Protein AF-A0A535R4U7-F1 (afdb_monomer)

Sequence (49 aa):
SGEYAMVKAAAAAGHLDERQAALESLTAIKRAGADIVVTYWTKEIAAWL

Radius of gyration: 10.89 Å; Cα contacts (8 Å, |Δi|>4): 20; chains: 1; bounding box: 18×22×27 Å

Mean predicted aligned error: 2.09 Å

pLDDT: mean 96.86, std 3.73, range [77.31, 98.69]

Secondary structure (DSSP, 8-state):
-HHHHHHHHHHHTTSS-HHHHHHHHHHHHHHTT-S----TTHHHHHHH-

Solvent-accessible surface area (backbone atoms only — not comparable to full-atom values): 3075 Å² total; per-residue (Å²): 112,66,73,62,50,51,48,53,50,38,28,74,70,66,75,47,60,51,68,62,53,52,52,51,52,51,49,50,46,44,72,76,66,50,90,75,82,92,64,90,57,57,67,60,50,68,73,72,109

Structure (mmCIF, N/CA/C/O backbone):
data_AF-A0A535R4U7-F1
#
_entry.id   AF-A0A535R4U7-F1
#
loop_
_atom_site.group_PDB
_atom_site.id
_atom_site.type_symbol
_atom_site.label_atom_id
_atom_site.label_alt_id
_atom_site.label_comp_id
_atom_site.label_asym_id
_atom_site.label_entity_id
_atom_site.label_seq_id
_atom_site.pdbx_PDB_ins_code
_atom_site.Cartn_x
_atom_site.Cartn_y
_atom_site.Cartn_z
_atom_site.occupancy
_atom_site.B_iso_or_equiv
_atom_site.auth_seq_id
_atom_site.auth_comp_id
_atom_site.auth_asym_id
_atom_site.auth_atom_id
_atom_site.pdbx_PDB_model_num
ATOM 1 N N . SER A 1 1 ? 9.373 0.631 4.954 1.00 81.75 1 SER A N 1
ATOM 2 C CA . SER A 1 1 ? 8.613 0.767 6.219 1.00 81.75 1 SER A CA 1
ATOM 3 C C . SER A 1 1 ? 7.809 2.064 6.267 1.00 81.75 1 SER A C 1
ATOM 5 O O . SER A 1 1 ? 6.658 2.009 6.675 1.00 81.75 1 SER A O 1
ATOM 7 N N . GLY A 1 2 ? 8.370 3.202 5.830 1.00 96.50 2 GLY A N 1
ATOM 8 C CA . GLY A 1 2 ? 7.703 4.513 5.866 1.00 96.50 2 GLY A CA 1
ATOM 9 C C . GLY A 1 2 ? 6.389 4.608 5.084 1.00 96.50 2 GLY A C 1
ATOM 10 O O . GLY A 1 2 ? 5.399 5.039 5.656 1.00 96.50 2 GLY A O 1
ATOM 11 N N . GLU A 1 3 ? 6.341 4.154 3.826 1.00 96.38 3 GLU A N 1
ATOM 12 C CA . GLU A 1 3 ? 5.119 4.229 2.995 1.00 96.38 3 GLU A CA 1
ATOM 13 C C . GLU A 1 3 ? 3.941 3.469 3.623 1.00 96.38 3 GLU A C 1
ATOM 15 O O . GLU A 1 3 ? 2.847 4.009 3.775 1.00 96.38 3 GLU A O 1
ATOM 20 N N . TYR A 1 4 ? 4.197 2.242 4.083 1.00 97.12 4 TYR A N 1
ATOM 21 C CA . TYR A 1 4 ? 3.223 1.438 4.822 1.00 97.12 4 TYR A CA 1
ATOM 22 C C . TYR A 1 4 ? 2.757 2.128 6.108 1.00 97.12 4 TYR A C 1
ATOM 24 O O . TYR A 1 4 ? 1.558 2.258 6.351 1.00 97.12 4 TYR A O 1
ATOM 32 N N . ALA A 1 5 ? 3.704 2.601 6.926 1.00 98.12 5 ALA A N 1
ATOM 33 C CA . ALA A 1 5 ? 3.395 3.259 8.191 1.00 98.12 5 ALA A CA 1
ATOM 34 C C . ALA A 1 5 ? 2.594 4.554 7.992 1.00 98.12 5 ALA A C 1
ATOM 36 O O . ALA A 1 5 ? 1.696 4.837 8.778 1.00 98.12 5 ALA A O 1
ATOM 37 N N . MET A 1 6 ? 2.877 5.311 6.931 1.00 98.38 6 MET A N 1
ATOM 38 C CA . MET A 1 6 ? 2.168 6.542 6.589 1.00 98.38 6 MET A CA 1
ATOM 39 C C . MET A 1 6 ? 0.694 6.272 6.280 1.00 98.38 6 MET A C 1
ATOM 41 O O . MET A 1 6 ? -0.178 6.919 6.855 1.00 98.38 6 MET A O 1
ATOM 45 N N . VAL A 1 7 ? 0.406 5.286 5.426 1.00 98.06 7 VAL A N 1
ATOM 46 C CA . VAL A 1 7 ? -0.977 4.918 5.091 1.00 98.06 7 VAL A CA 1
ATOM 47 C C . VAL A 1 7 ? -1.696 4.340 6.312 1.00 98.06 7 VAL A C 1
ATOM 49 O O . VAL A 1 7 ? -2.824 4.741 6.588 1.00 98.06 7 VAL A O 1
ATOM 52 N N . LYS A 1 8 ? -1.038 3.479 7.103 1.00 97.94 8 LYS A N 1
ATOM 53 C CA . LYS A 1 8 ? -1.593 2.970 8.371 1.00 97.94 8 LYS A CA 1
ATOM 54 C C . LYS A 1 8 ? -1.937 4.095 9.347 1.00 97.94 8 LY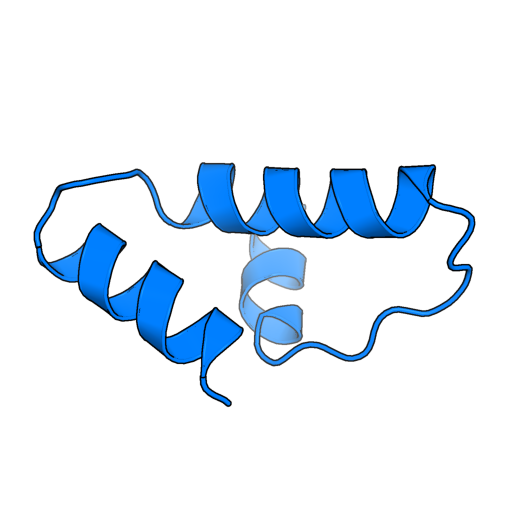S A C 1
ATOM 56 O O . LYS A 1 8 ? -3.009 4.074 9.943 1.00 97.94 8 LYS A O 1
ATOM 61 N N . ALA A 1 9 ? -1.048 5.073 9.511 1.00 98.56 9 ALA A N 1
ATOM 62 C CA . ALA A 1 9 ? -1.268 6.205 10.404 1.00 98.56 9 ALA A CA 1
ATOM 63 C C . ALA A 1 9 ? -2.417 7.098 9.914 1.00 98.56 9 ALA A C 1
ATOM 65 O O . ALA A 1 9 ? -3.278 7.472 10.705 1.00 98.56 9 ALA A O 1
ATOM 66 N N . ALA A 1 10 ? -2.469 7.391 8.612 1.00 98.56 10 ALA A N 1
ATOM 67 C CA . ALA A 1 10 ? -3.548 8.173 8.016 1.00 98.56 10 ALA A CA 1
ATOM 68 C C . ALA A 1 10 ? -4.910 7.468 8.140 1.00 98.56 10 ALA A C 1
ATOM 70 O O . ALA A 1 10 ? -5.903 8.112 8.475 1.00 98.56 10 ALA A O 1
ATOM 71 N N . ALA A 1 11 ? -4.950 6.147 7.943 1.00 98.38 11 ALA A N 1
ATOM 72 C CA . ALA A 1 11 ? -6.151 5.345 8.155 1.00 98.38 11 ALA A CA 1
ATOM 73 C C . ALA A 1 11 ? -6.586 5.333 9.628 1.00 98.38 11 ALA A C 1
ATOM 75 O O . ALA A 1 11 ? -7.756 5.552 9.929 1.00 98.38 11 ALA A O 1
ATOM 76 N N . ALA A 1 12 ? -5.644 5.148 10.560 1.00 98.44 12 ALA A N 1
ATOM 77 C CA . ALA A 1 12 ? -5.925 5.182 11.996 1.00 98.44 12 ALA A CA 1
ATOM 78 C C . ALA A 1 12 ? -6.434 6.556 12.470 1.00 98.44 12 ALA A C 1
ATOM 80 O O . ALA A 1 12 ? -7.2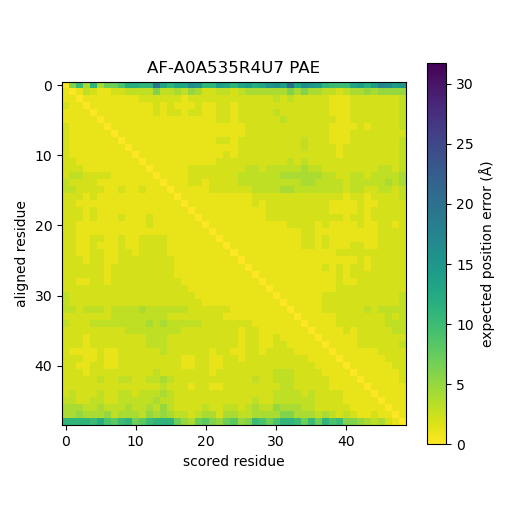44 6.627 13.390 1.00 98.44 12 ALA A O 1
ATOM 81 N N . ALA A 1 13 ? -5.996 7.640 11.824 1.00 98.56 13 ALA A N 1
ATOM 82 C CA . ALA A 1 13 ? -6.495 8.995 12.052 1.00 98.56 13 ALA A CA 1
ATOM 83 C C . ALA A 1 13 ? -7.826 9.297 11.328 1.00 98.56 13 ALA A C 1
ATOM 85 O O . ALA A 1 13 ? -8.350 10.404 11.443 1.00 98.56 13 ALA A O 1
ATOM 86 N N . GLY A 1 14 ? -8.378 8.339 10.572 1.00 98.31 14 GLY A N 1
ATOM 87 C CA . GLY A 1 14 ? -9.631 8.494 9.829 1.00 98.31 14 GLY A CA 1
ATOM 88 C C . GLY A 1 14 ? -9.530 9.408 8.604 1.00 98.31 14 GLY A C 1
ATOM 89 O O . GLY A 1 14 ? -10.549 9.877 8.107 1.00 98.31 14 GLY A O 1
ATOM 90 N N . HIS A 1 15 ? -8.320 9.697 8.120 1.00 98.56 15 HIS A N 1
ATOM 91 C CA . HIS A 1 15 ? -8.108 10.571 6.963 1.00 98.56 15 HIS A CA 1
ATOM 92 C C . HIS A 1 15 ? -8.353 9.865 5.625 1.00 98.56 15 HIS A C 1
ATOM 94 O O . HIS A 1 15 ? -8.612 10.531 4.626 1.00 98.56 15 HIS A O 1
ATOM 100 N N . LEU A 1 16 ? -8.257 8.534 5.595 1.00 98.06 16 LEU A N 1
ATOM 101 C CA . LEU A 1 16 ? -8.499 7.714 4.410 1.00 98.06 16 LEU A CA 1
ATOM 102 C C . LEU A 1 16 ? -8.945 6.298 4.788 1.00 98.06 16 LEU A C 1
ATOM 104 O O . LEU A 1 16 ? -8.746 5.856 5.919 1.00 98.06 16 LEU A O 1
ATOM 108 N N . ASP A 1 17 ? -9.516 5.580 3.821 1.00 98.31 17 ASP A N 1
ATOM 109 C CA . ASP A 1 17 ? -9.749 4.140 3.933 1.00 98.31 17 ASP A CA 1
ATOM 110 C C . ASP A 1 17 ? -8.468 3.372 3.583 1.00 98.31 17 ASP A C 1
ATOM 112 O O . ASP A 1 17 ? -7.899 3.540 2.501 1.00 98.31 17 ASP A O 1
ATOM 116 N N . GLU A 1 18 ? -8.006 2.523 4.504 1.00 97.69 18 GLU A N 1
ATOM 117 C CA . GLU A 1 18 ? -6.734 1.815 4.343 1.00 97.69 18 GLU A CA 1
ATOM 118 C C . GLU A 1 18 ? -6.744 0.880 3.131 1.00 97.69 18 GLU A C 1
ATOM 120 O O . GLU A 1 18 ? -5.789 0.855 2.353 1.00 97.69 18 GLU A O 1
ATOM 125 N N . ARG A 1 19 ? -7.825 0.107 2.974 1.00 97.50 19 ARG A N 1
ATOM 126 C CA . ARG A 1 19 ? -7.936 -0.904 1.924 1.00 97.50 19 ARG A CA 1
ATOM 127 C C . ARG A 1 19 ? -7.895 -0.245 0.553 1.00 97.50 19 ARG A C 1
ATOM 129 O O . ARG A 1 19 ? -7.139 -0.690 -0.307 1.00 97.50 19 ARG A O 1
ATOM 136 N N . GLN A 1 20 ? -8.671 0.817 0.354 1.00 98.19 20 GLN A N 1
ATOM 137 C CA . GLN A 1 20 ? -8.681 1.566 -0.898 1.00 98.19 20 GLN A CA 1
ATOM 138 C C . GLN A 1 20 ? -7.313 2.184 -1.189 1.00 98.19 20 GLN A C 1
ATOM 140 O O . GLN A 1 20 ? -6.779 1.959 -2.273 1.00 98.19 20 GLN A O 1
ATOM 145 N N . ALA A 1 21 ? -6.698 2.874 -0.224 1.00 98.00 21 ALA A N 1
ATOM 146 C CA . ALA A 1 21 ? -5.404 3.525 -0.435 1.00 98.00 21 ALA A CA 1
ATOM 147 C C . ALA A 1 21 ? -4.269 2.524 -0.728 1.00 98.00 21 ALA A C 1
ATOM 149 O O . ALA A 1 21 ? -3.420 2.770 -1.591 1.00 98.00 21 ALA A O 1
ATOM 150 N N . ALA A 1 22 ? -4.256 1.377 -0.044 1.00 97.56 22 ALA A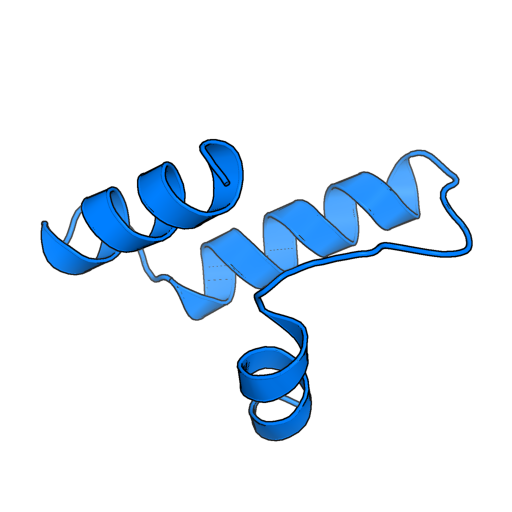 N 1
ATOM 151 C CA . ALA A 1 22 ? -3.278 0.322 -0.285 1.00 97.56 22 ALA A CA 1
ATOM 152 C C . ALA A 1 22 ? -3.458 -0.302 -1.680 1.00 97.56 22 ALA A C 1
ATOM 154 O O . ALA A 1 22 ? -2.483 -0.445 -2.422 1.00 97.56 22 ALA A O 1
ATOM 155 N N . LEU A 1 23 ? -4.695 -0.628 -2.074 1.00 97.44 23 LEU A N 1
ATOM 156 C CA . LEU A 1 23 ? -4.987 -1.185 -3.399 1.00 97.44 23 LEU A CA 1
ATOM 157 C C . LEU A 1 23 ? -4.700 -0.184 -4.524 1.00 97.44 23 LEU A C 1
ATOM 159 O O . LEU A 1 23 ? -4.147 -0.574 -5.554 1.00 97.44 23 LEU A O 1
ATOM 163 N N . GLU A 1 24 ? -5.008 1.100 -4.333 1.00 98.00 24 GLU A N 1
ATOM 164 C CA . GLU A 1 24 ? -4.675 2.157 -5.290 1.00 98.00 24 GLU A CA 1
ATOM 165 C C . GLU A 1 24 ? -3.158 2.286 -5.471 1.00 98.00 24 GLU A C 1
ATOM 167 O O . GLU A 1 24 ? -2.672 2.286 -6.604 1.00 98.00 24 GLU A O 1
ATOM 172 N N . SER A 1 25 ? -2.401 2.302 -4.370 1.00 97.50 25 SER A N 1
ATOM 173 C CA . SER A 1 25 ? -0.935 2.374 -4.402 1.00 97.50 25 SER A CA 1
ATOM 174 C C . SER A 1 25 ? -0.328 1.200 -5.174 1.00 97.50 25 SER A C 1
ATOM 176 O O . SER A 1 25 ? 0.517 1.384 -6.050 1.00 97.50 25 SER A O 1
ATOM 178 N N . LEU A 1 26 ? -0.797 -0.022 -4.914 1.00 97.06 26 LEU A N 1
ATOM 179 C CA . LEU A 1 26 ? -0.311 -1.218 -5.605 1.00 97.06 26 LEU A CA 1
ATOM 1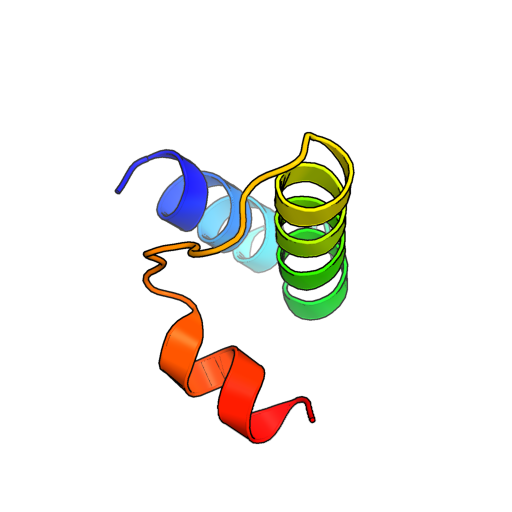80 C C . LEU A 1 26 ? -0.711 -1.247 -7.078 1.00 97.06 26 LEU A C 1
ATOM 182 O O . LEU A 1 26 ? 0.095 -1.620 -7.932 1.00 97.06 26 LEU A O 1
ATOM 186 N N . THR A 1 27 ? -1.925 -0.796 -7.387 1.00 97.62 27 THR A N 1
ATOM 187 C CA . THR A 1 27 ? -2.389 -0.640 -8.768 1.00 97.62 27 THR A CA 1
ATOM 188 C C . THR A 1 27 ? -1.522 0.371 -9.516 1.00 97.62 27 THR A C 1
ATOM 190 O O . THR A 1 27 ? -1.152 0.133 -10.665 1.00 97.62 27 THR A O 1
ATOM 193 N N . ALA A 1 28 ? -1.144 1.477 -8.870 1.00 98.56 28 ALA A N 1
ATOM 194 C CA . ALA A 1 28 ? -0.249 2.475 -9.444 1.00 98.56 28 ALA A CA 1
ATOM 195 C C . ALA A 1 28 ? 1.150 1.904 -9.722 1.00 98.56 28 ALA A C 1
ATOM 197 O O . ALA A 1 28 ? 1.678 2.118 -10.813 1.00 98.56 28 ALA A O 1
ATOM 198 N N . ILE A 1 29 ? 1.714 1.124 -8.794 1.00 98.25 29 ILE A N 1
ATOM 199 C CA .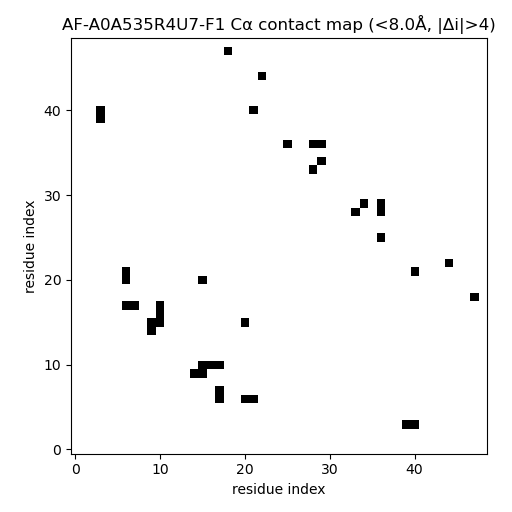 ILE A 1 29 ? 3.011 0.456 -8.982 1.00 98.25 29 ILE A CA 1
ATOM 200 C C . ILE A 1 29 ? 2.947 -0.551 -10.141 1.00 98.25 29 ILE A C 1
ATOM 202 O O . ILE A 1 29 ? 3.823 -0.543 -11.007 1.00 98.25 29 ILE A O 1
ATOM 206 N N . LYS A 1 30 ? 1.889 -1.374 -10.225 1.00 98.06 30 LYS A N 1
ATOM 207 C CA . LYS A 1 30 ? 1.709 -2.293 -11.361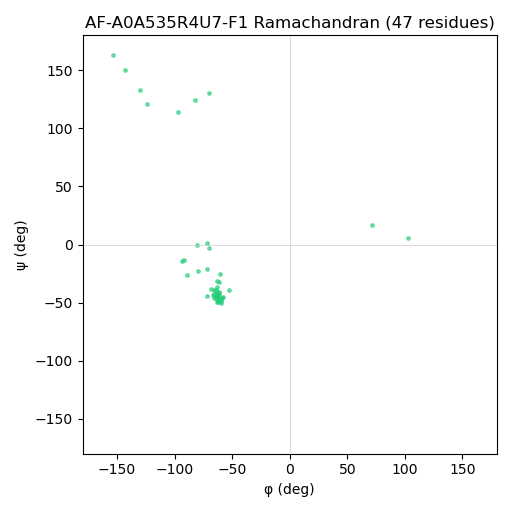 1.00 98.06 30 LYS A CA 1
ATOM 208 C C . LYS A 1 30 ? 1.573 -1.530 -12.681 1.00 98.06 30 LYS A C 1
ATOM 210 O O . LYS A 1 30 ? 2.205 -1.896 -13.669 1.00 98.06 30 LYS A O 1
ATOM 215 N N . ARG A 1 31 ? 0.795 -0.444 -12.701 1.00 98.69 31 ARG A N 1
ATOM 216 C CA . ARG A 1 31 ? 0.631 0.425 -13.880 1.00 98.69 31 ARG A CA 1
ATOM 217 C C . ARG A 1 31 ? 1.949 1.064 -14.323 1.00 98.69 31 ARG A C 1
ATOM 219 O O . ARG A 1 31 ? 2.138 1.261 -15.517 1.00 98.69 31 ARG A O 1
ATOM 226 N N . ALA A 1 32 ? 2.861 1.350 -13.394 1.00 98.62 32 ALA A N 1
ATOM 227 C CA . ALA A 1 32 ? 4.200 1.849 -13.703 1.00 98.62 32 ALA A CA 1
ATOM 228 C C . ALA A 1 32 ? 5.118 0.794 -14.360 1.00 98.62 32 ALA A C 1
ATOM 230 O O . ALA A 1 32 ? 6.240 1.119 -14.735 1.00 98.62 32 ALA A O 1
ATOM 231 N N . GLY A 1 33 ? 4.646 -0.448 -14.524 1.00 98.56 33 GLY A N 1
ATOM 232 C CA . GLY A 1 33 ? 5.351 -1.517 -15.231 1.00 98.56 33 GLY A CA 1
ATOM 233 C C . GLY A 1 33 ? 6.020 -2.543 -14.320 1.00 98.56 33 GLY A C 1
ATOM 23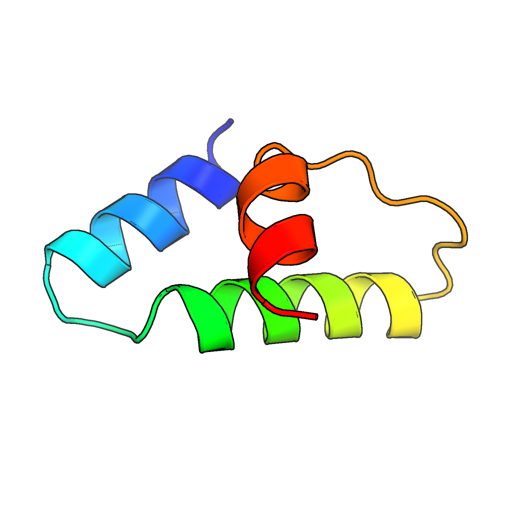4 O O . GLY A 1 33 ? 6.714 -3.420 -14.820 1.00 98.56 33 GLY A O 1
ATOM 235 N N . ALA A 1 34 ? 5.825 -2.474 -13.000 1.00 98.56 34 ALA A N 1
ATOM 236 C CA . ALA A 1 34 ? 6.397 -3.468 -12.097 1.00 98.56 34 ALA A CA 1
ATOM 237 C C . ALA A 1 34 ? 5.708 -4.834 -12.259 1.00 98.56 34 ALA A C 1
ATOM 239 O O . ALA A 1 34 ? 4.483 -4.940 -12.189 1.00 98.56 34 ALA A O 1
ATOM 240 N N . ASP A 1 35 ? 6.487 -5.903 -12.414 1.00 98.19 35 ASP A N 1
ATOM 241 C CA . ASP A 1 35 ? 5.958 -7.274 -12.436 1.00 98.19 35 ASP A CA 1
ATOM 242 C C . ASP A 1 35 ? 5.877 -7.910 -11.050 1.00 98.19 35 ASP A C 1
ATOM 244 O O . ASP A 1 35 ? 5.028 -8.766 -10.812 1.00 98.19 35 ASP A O 1
ATOM 248 N N . ILE A 1 36 ? 6.721 -7.457 -10.122 1.00 97.81 36 ILE A N 1
ATOM 249 C CA . ILE A 1 36 ? 6.774 -7.938 -8.743 1.00 97.81 36 ILE A CA 1
ATOM 250 C C . ILE A 1 36 ? 6.756 -6.731 -7.809 1.00 97.81 36 ILE A C 1
ATOM 252 O O . ILE A 1 36 ? 7.516 -5.781 -7.996 1.00 97.81 36 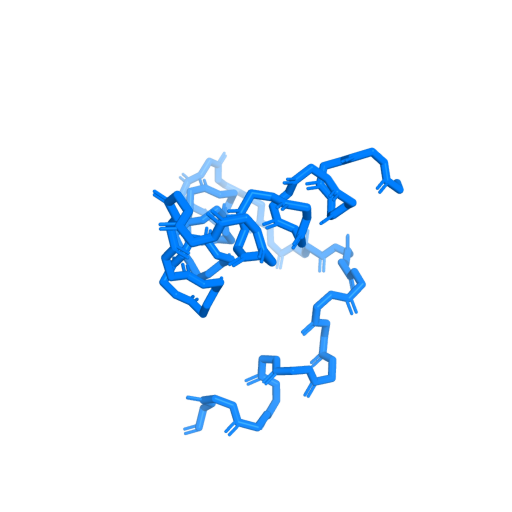ILE A O 1
ATOM 256 N N . VAL A 1 37 ? 5.912 -6.790 -6.777 1.00 96.88 37 VAL A N 1
ATOM 257 C CA . VAL A 1 37 ? 5.838 -5.777 -5.720 1.00 96.88 37 VAL A CA 1
ATOM 258 C C . VAL A 1 37 ? 6.051 -6.450 -4.371 1.00 96.88 37 VAL A C 1
ATOM 260 O O . VAL A 1 37 ? 5.298 -7.344 -3.993 1.00 96.88 37 VAL A O 1
ATOM 263 N N . VAL A 1 38 ? 7.076 -6.018 -3.635 1.00 97.00 38 VAL A N 1
ATOM 264 C CA . VAL A 1 38 ? 7.358 -6.504 -2.278 1.00 97.00 38 VAL A CA 1
ATOM 265 C C . VAL A 1 38 ? 6.757 -5.521 -1.284 1.00 97.00 38 VAL A C 1
ATOM 267 O O . VAL A 1 38 ? 7.181 -4.371 -1.209 1.00 97.00 38 VAL A O 1
ATOM 270 N N . THR A 1 39 ? 5.754 -5.961 -0.526 1.00 97.06 39 THR A N 1
ATOM 271 C CA . THR A 1 39 ? 4.995 -5.083 0.371 1.00 97.06 39 THR A CA 1
ATOM 272 C C . THR A 1 39 ? 4.600 -5.772 1.672 1.00 97.06 39 THR A C 1
ATOM 274 O O . THR A 1 39 ? 4.358 -6.981 1.715 1.00 97.06 39 THR A O 1
ATOM 277 N N . TYR A 1 40 ? 4.484 -4.986 2.743 1.00 97.69 40 TYR A N 1
ATOM 278 C CA . TYR A 1 40 ? 4.004 -5.472 4.038 1.00 97.69 40 TYR A CA 1
ATOM 279 C C . TYR A 1 40 ? 2.504 -5.783 4.039 1.00 97.69 40 TYR A C 1
ATOM 281 O O . TYR A 1 40 ? 2.085 -6.619 4.828 1.00 97.69 40 TYR A O 1
ATOM 289 N N . TRP A 1 41 ? 1.729 -5.212 3.110 1.00 97.12 41 TRP A N 1
ATOM 290 C CA . TRP A 1 41 ? 0.289 -5.477 2.972 1.00 97.12 41 TRP A CA 1
ATOM 291 C C . TRP A 1 41 ? -0.058 -6.859 2.408 1.00 97.12 41 TRP A C 1
ATOM 293 O O . TRP A 1 41 ? -1.228 -7.158 2.197 1.00 97.12 41 TRP A O 1
ATOM 303 N N . THR A 1 42 ? 0.929 -7.713 2.123 1.00 97.00 42 THR A N 1
ATOM 304 C CA . THR A 1 42 ? 0.702 -8.997 1.438 1.00 97.00 42 THR A CA 1
ATOM 305 C C . THR A 1 42 ? -0.374 -9.851 2.124 1.00 97.00 42 THR A C 1
ATOM 307 O O . THR A 1 42 ? -1.195 -10.461 1.442 1.00 97.00 42 THR A O 1
ATOM 310 N N . LYS A 1 43 ? -0.409 -9.878 3.464 1.00 96.56 43 LYS A N 1
ATOM 311 C CA . LYS A 1 43 ? -1.401 -10.662 4.217 1.00 96.56 43 LYS A CA 1
ATOM 312 C C . LYS A 1 43 ? -2.799 -10.058 4.127 1.00 96.56 43 LYS A C 1
ATOM 314 O O . LYS A 1 43 ? -3.758 -10.788 3.916 1.00 96.56 43 LYS A O 1
ATOM 319 N N . GLU A 1 44 ? -2.909 -8.744 4.281 1.00 96.44 44 GLU A N 1
ATOM 320 C CA . GLU A 1 44 ? -4.172 -8.017 4.187 1.00 96.44 44 GLU A CA 1
ATOM 321 C C . GLU A 1 44 ? -4.778 -8.137 2.787 1.00 96.44 44 GLU A C 1
ATOM 323 O O . GLU A 1 44 ? -5.955 -8.457 2.652 1.00 96.44 44 GLU A O 1
ATOM 328 N N . ILE A 1 45 ? -3.960 -7.982 1.743 1.00 95.50 45 ILE A N 1
ATOM 329 C CA . ILE A 1 45 ? -4.396 -8.110 0.346 1.00 95.50 45 ILE A CA 1
ATOM 330 C C . ILE A 1 45 ? -4.932 -9.510 0.065 1.00 95.50 45 ILE A C 1
ATOM 332 O O . ILE A 1 45 ? -5.958 -9.637 -0.595 1.00 95.50 45 ILE A O 1
ATOM 336 N N . ALA A 1 46 ? -4.278 -10.552 0.586 1.00 95.56 46 ALA A N 1
ATOM 337 C CA . ALA A 1 46 ? -4.736 -11.927 0.412 1.00 95.56 46 ALA A CA 1
ATOM 338 C C . ALA A 1 46 ? -6.143 -12.169 0.989 1.00 95.56 46 ALA A C 1
ATOM 340 O O . ALA A 1 46 ? -6.829 -13.070 0.525 1.00 95.56 46 ALA A O 1
ATOM 341 N N . ALA A 1 47 ? -6.575 -11.373 1.973 1.00 96.06 47 ALA A N 1
ATOM 342 C CA . ALA A 1 47 ? -7.927 -11.421 2.531 1.00 96.06 47 ALA A CA 1
ATOM 343 C C . ALA A 1 47 ? -8.918 -10.462 1.841 1.00 96.06 47 ALA A C 1
ATOM 345 O O . ALA A 1 47 ? -10.119 -10.534 2.094 1.00 96.06 47 ALA A O 1
ATOM 346 N N . TRP A 1 48 ? -8.431 -9.518 1.031 1.00 94.12 48 TRP A N 1
ATOM 347 C CA . TRP A 1 48 ? -9.256 -8.545 0.307 1.00 94.12 48 TRP A CA 1
ATOM 348 C C . TRP A 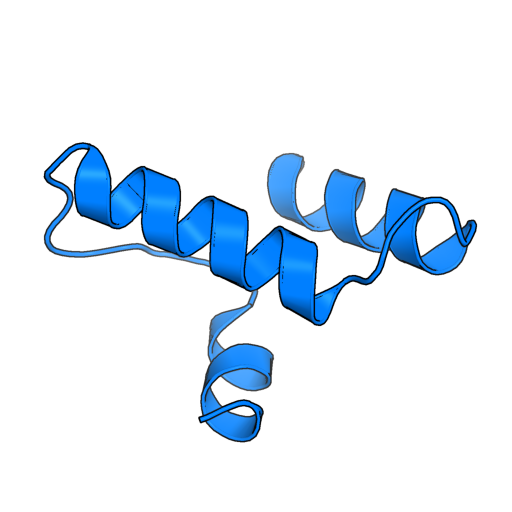1 48 ? -9.617 -8.974 -1.116 1.00 94.12 48 TRP A C 1
ATOM 350 O O . TRP A 1 48 ? -10.478 -8.325 -1.721 1.00 94.12 48 TRP A O 1
ATOM 360 N N . LEU A 1 49 ? -8.936 -9.994 -1.637 1.00 77.31 49 LEU A N 1
ATOM 361 C CA . LEU A 1 49 ? -9.275 -10.709 -2.867 1.00 77.31 49 LEU A CA 1
ATOM 362 C C . LEU A 1 49 ? -10.390 -11.726 -2.600 1.00 77.31 49 LEU A C 1
ATOM 364 O O . LEU A 1 49 ? -11.250 -11.863 -3.496 1.00 77.31 49 LEU A O 1
#

Foldseek 3Di:
DVVLVVLVVCVVVVVDPSVVVVVVVVVVVVVVPDPDDDDPCPVVVVVVD